Protein AF-A0A0A6YVP6-F1 (afdb_monomer_lite)

Sequence (50 aa):
MPLFATNPFDQDVEKATSELNTAEDWGLILDICDKVGQSRTGVILKYVKN

InterPro domains:
  IPR002014 VHS domain [PF00790] (7-42)
  IPR002014 VHS domain [PS50179] (16-50)
  IPR008942 ENTH/VHS [G3DSA:1.25.40.90] (4-49)
  IPR008942 ENTH/VHS [SSF48464] (7-42)
  IPR050670 Signal Transducing Adapter Molecule [PTHR45929] (1-43)

Radius of gyration: 13.79 Å; chains: 1; bounding box: 33×31×29 Å

Structure (mmCIF, N/CA/C/O backbone):
data_AF-A0A0A6YVP6-F1
#
_entry.id   AF-A0A0A6YVP6-F1
#
loop_
_atom_site.group_PDB
_atom_site.id
_atom_site.type_symbol
_atom_site.label_atom_id
_atom_site.label_alt_id
_atom_site.label_comp_id
_atom_site.label_asym_id
_atom_site.label_entity_id
_atom_site.label_seq_id
_atom_site.pdbx_PDB_ins_code
_atom_site.Cartn_x
_atom_site.Cartn_y
_atom_site.Cartn_z
_atom_site.occupancy
_atom_site.B_iso_or_equiv
_atom_site.auth_seq_id
_atom_site.auth_comp_id
_atom_site.auth_asym_id
_atom_site.auth_atom_id
_atom_site.pdbx_PDB_model_num
ATOM 1 N N . MET A 1 1 ? 14.065 25.322 1.146 1.00 57.50 1 MET A N 1
ATOM 2 C CA . MET A 1 1 ? 14.447 24.414 0.040 1.00 57.50 1 MET A CA 1
ATOM 3 C C . MET A 1 1 ? 14.196 23.005 0.551 1.00 57.50 1 MET A C 1
ATOM 5 O O . MET A 1 1 ? 14.799 22.684 1.571 1.00 57.50 1 MET A O 1
ATOM 9 N N . PRO A 1 2 ? 13.261 22.218 -0.010 1.00 69.50 2 PRO A N 1
ATOM 10 C CA . PRO A 1 2 ? 13.015 20.878 0.505 1.00 69.50 2 PRO A CA 1
ATOM 11 C C . PRO A 1 2 ? 14.214 19.992 0.147 1.00 69.50 2 PRO A C 1
ATOM 13 O O . PRO A 1 2 ? 14.565 19.853 -1.020 1.00 69.50 2 PRO A O 1
ATOM 16 N N . LEU A 1 3 ? 14.876 19.460 1.178 1.00 77.94 3 LEU A N 1
ATOM 17 C CA . LEU A 1 3 ? 16.049 18.581 1.065 1.00 77.94 3 LEU A CA 1
ATOM 18 C C . LEU A 1 3 ? 15.686 17.163 0.601 1.00 77.94 3 LEU A C 1
ATOM 20 O O . LEU A 1 3 ? 16.571 16.382 0.265 1.00 77.94 3 LEU A O 1
ATOM 24 N N . PHE A 1 4 ? 14.392 16.844 0.565 1.00 78.62 4 PHE A N 1
ATOM 25 C CA . PHE A 1 4 ? 13.869 15.550 0.157 1.00 78.62 4 PHE A CA 1
ATOM 26 C C . PHE A 1 4 ? 12.940 15.735 -1.037 1.00 78.62 4 PHE A C 1
ATOM 28 O O . PHE A 1 4 ? 12.063 16.602 -1.026 1.00 78.62 4 PHE A O 1
ATOM 35 N N . ALA A 1 5 ? 13.152 14.924 -2.070 1.00 76.94 5 ALA A N 1
ATOM 36 C CA . ALA A 1 5 ? 12.192 14.791 -3.150 1.00 76.94 5 ALA A CA 1
ATOM 37 C C . ALA A 1 5 ? 10.953 14.065 -2.614 1.00 76.94 5 ALA A C 1
ATOM 39 O O . ALA A 1 5 ? 11.085 13.045 -1.939 1.00 76.94 5 ALA A O 1
ATOM 40 N N . THR A 1 6 ? 9.767 14.592 -2.911 1.00 81.69 6 THR A N 1
ATOM 41 C CA . THR A 1 6 ? 8.500 13.934 -2.581 1.00 81.69 6 THR A CA 1
ATOM 42 C C . THR A 1 6 ? 8.430 12.599 -3.308 1.00 81.69 6 THR A C 1
ATOM 44 O O . THR A 1 6 ? 8.625 12.546 -4.527 1.00 81.69 6 THR A O 1
ATOM 47 N N . ASN A 1 7 ? 8.169 11.520 -2.577 1.00 83.81 7 ASN A N 1
ATOM 48 C CA . ASN A 1 7 ? 8.050 10.210 -3.183 1.00 83.81 7 ASN A CA 1
ATOM 49 C C . ASN A 1 7 ? 6.628 10.072 -3.779 1.00 83.81 7 ASN A C 1
ATOM 51 O O . ASN A 1 7 ? 5.635 10.324 -3.097 1.00 83.81 7 ASN A O 1
ATOM 55 N N . PRO A 1 8 ? 6.491 9.687 -5.065 1.00 87.38 8 PRO A N 1
ATOM 56 C CA . PRO A 1 8 ? 5.199 9.617 -5.761 1.00 87.38 8 PRO A CA 1
ATOM 57 C C . PRO A 1 8 ? 4.231 8.556 -5.208 1.00 87.38 8 PRO A C 1
ATOM 59 O O . PRO A 1 8 ? 3.096 8.466 -5.688 1.00 87.38 8 PRO A O 1
ATOM 62 N N . PHE A 1 9 ? 4.680 7.737 -4.254 1.00 91.06 9 PHE A N 1
ATOM 63 C CA . PHE A 1 9 ? 3.875 6.741 -3.552 1.00 91.06 9 PHE A CA 1
ATOM 64 C C . PHE A 1 9 ? 3.403 7.205 -2.166 1.00 91.06 9 PHE A C 1
ATOM 66 O O . PHE A 1 9 ? 2.538 6.543 -1.605 1.00 91.06 9 PHE A O 1
ATOM 73 N N . ASP A 1 10 ? 3.919 8.319 -1.626 1.00 90.94 10 ASP A N 1
ATOM 74 C CA . ASP A 1 10 ? 3.679 8.720 -0.228 1.00 90.94 10 ASP A CA 1
ATOM 75 C C . ASP A 1 10 ? 2.183 8.817 0.105 1.00 90.94 10 ASP A C 1
ATOM 77 O O . ASP A 1 10 ? 1.740 8.273 1.110 1.00 90.94 10 ASP A O 1
ATOM 81 N N . GLN A 1 11 ? 1.389 9.428 -0.779 1.00 92.25 11 GLN A N 1
ATOM 82 C CA . GLN A 1 11 ? -0.054 9.585 -0.564 1.00 92.25 11 GLN A CA 1
ATOM 83 C C . GLN A 1 11 ? -0.819 8.257 -0.568 1.00 92.25 11 GLN A C 1
ATOM 85 O O . GLN A 1 11 ? -1.698 8.043 0.266 1.00 92.25 11 GLN A O 1
ATOM 90 N N . ASP A 1 12 ? -0.504 7.370 -1.512 1.00 92.81 12 ASP A N 1
ATOM 91 C CA . ASP A 1 12 ? -1.214 6.097 -1.647 1.00 92.81 12 ASP A CA 1
ATOM 92 C C . ASP A 1 12 ? -0.840 5.155 -0.493 1.00 92.81 12 ASP A C 1
ATOM 94 O O . ASP A 1 12 ? -1.704 4.474 0.058 1.00 92.81 12 ASP A O 1
ATOM 98 N N . VAL A 1 13 ? 0.434 5.173 -0.078 1.00 93.75 13 VAL A N 1
ATOM 99 C CA . VAL A 1 13 ? 0.936 4.412 1.073 1.00 93.75 13 VAL A CA 1
ATOM 100 C C . VAL A 1 13 ? 0.295 4.904 2.366 1.00 93.75 13 VAL A C 1
ATOM 102 O O . VAL A 1 13 ? -0.250 4.086 3.099 1.00 93.75 13 VAL A O 1
ATOM 105 N N .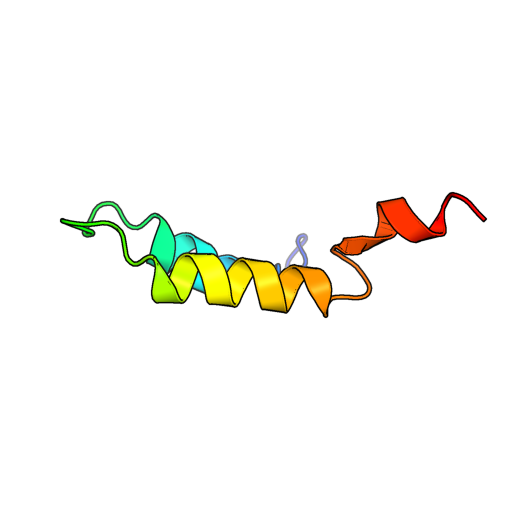 GLU A 1 14 ? 0.285 6.215 2.623 1.00 95.12 14 GLU A N 1
ATOM 106 C CA . GLU A 1 14 ? -0.337 6.789 3.824 1.00 95.12 14 GLU A CA 1
ATOM 107 C C . GLU A 1 14 ? -1.816 6.400 3.935 1.00 95.12 14 GLU A C 1
ATOM 109 O O . GLU A 1 14 ? -2.294 6.043 5.011 1.00 95.12 14 GLU A O 1
ATOM 114 N N . LYS A 1 15 ? -2.538 6.402 2.810 1.00 94.31 15 LYS A N 1
ATOM 115 C CA . LYS A 1 15 ? -3.945 6.004 2.764 1.00 94.31 15 LYS A CA 1
ATOM 116 C C . LYS A 1 15 ? -4.134 4.502 2.994 1.00 94.31 15 LYS A C 1
ATOM 118 O O . LYS A 1 15 ? -5.034 4.115 3.737 1.00 94.31 15 LYS A O 1
ATOM 123 N N . ALA A 1 16 ? -3.291 3.656 2.402 1.00 94.31 16 ALA A N 1
ATOM 124 C CA . ALA A 1 16 ? -3.349 2.206 2.596 1.0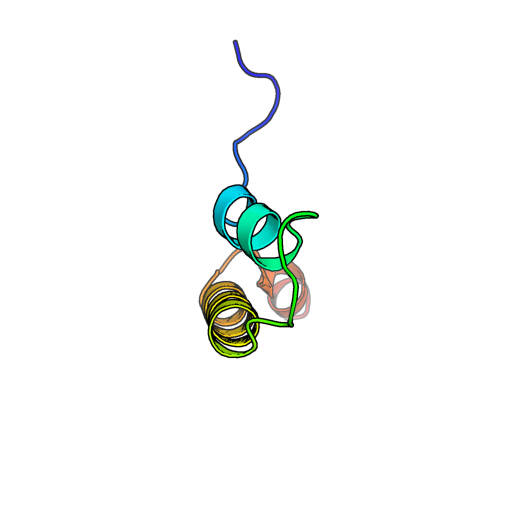0 94.31 16 ALA A CA 1
ATOM 125 C C . ALA A 1 16 ? -2.989 1.793 4.034 1.00 94.31 16 ALA A C 1
ATOM 127 O O . ALA A 1 16 ? -3.536 0.819 4.549 1.00 94.31 16 ALA A O 1
ATOM 128 N N . THR A 1 17 ? -2.114 2.550 4.701 1.00 95.00 17 THR A N 1
ATOM 129 C CA . THR A 1 17 ? -1.623 2.257 6.058 1.00 95.00 17 THR A CA 1
ATOM 130 C C . THR A 1 17 ? -2.163 3.211 7.119 1.00 95.00 17 THR A C 1
ATOM 132 O O . THR A 1 17 ? -1.567 3.335 8.190 1.00 95.00 17 THR A O 1
ATOM 135 N N . SER A 1 18 ? -3.252 3.924 6.830 1.00 95.75 18 SER A N 1
ATOM 136 C CA . SER A 1 18 ? -3.824 4.876 7.777 1.00 95.75 18 SER A CA 1
ATOM 137 C C . SER A 1 18 ? -4.295 4.150 9.034 1.00 95.75 18 SER A C 1
ATOM 139 O O . SER A 1 18 ? -4.986 3.137 8.959 1.00 95.75 18 SER A O 1
ATOM 141 N N . GLU A 1 19 ? -3.987 4.709 10.202 1.00 94.12 19 GLU A N 1
ATOM 142 C CA . GLU A 1 19 ? -4.489 4.217 11.492 1.00 94.12 19 GLU A CA 1
ATOM 143 C C . GLU A 1 19 ? -6.021 4.294 11.618 1.00 94.12 19 GLU A C 1
ATOM 145 O O . GLU A 1 19 ? -6.611 3.659 12.488 1.00 94.12 19 GLU A O 1
ATOM 150 N N . LEU A 1 20 ? -6.672 5.056 10.735 1.00 94.31 20 LEU A N 1
ATOM 151 C CA . LEU A 1 20 ? -8.126 5.169 10.655 1.00 94.31 20 LEU A CA 1
ATOM 152 C C . LEU A 1 20 ? -8.769 4.011 9.876 1.00 94.31 20 LEU A C 1
ATOM 154 O O . LEU A 1 20 ? -9.996 3.881 9.871 1.00 94.31 20 LEU A O 1
ATOM 158 N N . ASN A 1 21 ? -7.969 3.169 9.217 1.00 92.38 21 ASN A N 1
ATOM 159 C CA . ASN A 1 21 ? -8.471 2.020 8.480 1.00 92.38 21 ASN A CA 1
ATOM 160 C C . ASN A 1 21 ? -8.972 0.955 9.462 1.00 92.38 21 ASN A C 1
ATOM 162 O O . ASN A 1 21 ? -8.243 0.472 10.324 1.00 92.38 21 ASN A O 1
ATOM 166 N N . THR A 1 22 ? -10.236 0.562 9.316 1.00 94.75 22 THR A N 1
ATOM 167 C CA . THR A 1 22 ? -10.859 -0.507 10.122 1.00 94.75 22 THR A CA 1
ATOM 168 C C . THR A 1 22 ? -10.825 -1.870 9.429 1.00 94.75 22 THR A C 1
ATOM 170 O O . THR A 1 22 ? -11.128 -2.889 10.048 1.00 94.75 22 THR A O 1
ATOM 173 N N . ALA A 1 23 ? -10.445 -1.888 8.151 1.00 94.31 23 ALA A N 1
ATOM 174 C CA . ALA A 1 23 ? -10.242 -3.066 7.323 1.00 94.31 23 ALA A CA 1
ATOM 175 C C . ALA A 1 23 ? -9.211 -2.753 6.227 1.00 94.31 23 ALA A C 1
ATOM 177 O O . ALA A 1 23 ? -8.941 -1.587 5.932 1.00 94.31 23 ALA A O 1
ATOM 178 N N . GLU A 1 24 ? -8.650 -3.794 5.620 1.00 93.75 24 GLU A N 1
ATOM 179 C CA . GLU A 1 24 ? -7.669 -3.672 4.540 1.00 93.75 24 GLU A CA 1
ATOM 180 C C . GLU A 1 24 ? -8.348 -3.318 3.208 1.00 93.75 24 GLU A C 1
ATOM 182 O O . GLU A 1 24 ? -9.237 -4.034 2.739 1.00 93.75 24 GLU A O 1
ATOM 187 N N . ASP A 1 25 ? -7.895 -2.239 2.566 1.00 94.44 25 ASP A N 1
ATOM 188 C CA . ASP A 1 25 ? -8.292 -1.887 1.201 1.00 94.44 25 ASP A CA 1
ATOM 189 C C . ASP A 1 25 ? -7.374 -2.592 0.193 1.00 94.44 25 ASP A C 1
ATOM 191 O O . ASP A 1 25 ? -6.387 -2.042 -0.301 1.00 94.44 25 ASP A O 1
ATOM 195 N N . TRP A 1 26 ? -7.697 -3.854 -0.096 1.00 96.06 26 TRP A N 1
ATOM 196 C CA . TRP A 1 26 ? -6.944 -4.668 -1.051 1.00 96.06 26 TRP A CA 1
ATOM 197 C C . TRP A 1 26 ? -6.917 -4.081 -2.467 1.00 96.06 26 TRP A C 1
ATOM 199 O O . TRP A 1 26 ? -5.961 -4.338 -3.195 1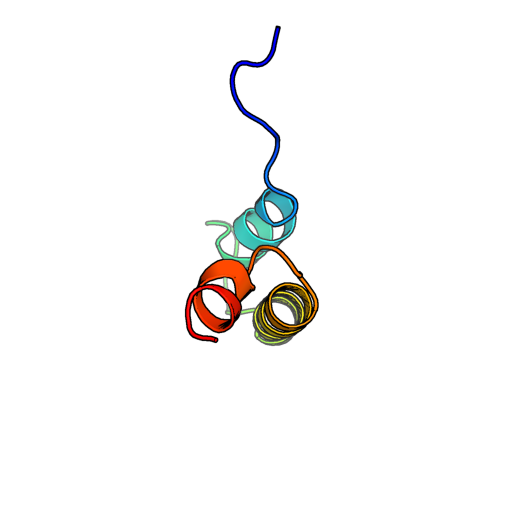.00 96.06 26 TRP A O 1
ATOM 209 N N . GLY A 1 27 ? -7.916 -3.280 -2.855 1.00 96.00 27 GLY A N 1
ATOM 210 C CA . GLY A 1 27 ? -7.919 -2.594 -4.149 1.00 96.00 27 GLY A CA 1
ATOM 211 C C . GLY A 1 27 ? -6.783 -1.579 -4.229 1.00 96.00 27 GLY A C 1
ATOM 212 O O . GLY A 1 27 ? -5.933 -1.672 -5.109 1.00 96.00 27 GLY A O 1
ATOM 213 N N . LEU A 1 28 ? -6.700 -0.689 -3.236 1.00 94.25 28 LEU A N 1
ATOM 214 C CA . LEU A 1 28 ? -5.628 0.304 -3.143 1.00 94.25 28 LEU A CA 1
ATOM 215 C C . LEU A 1 28 ? -4.239 -0.344 -3.037 1.00 94.25 28 LEU A C 1
ATOM 217 O O . LEU A 1 28 ? -3.287 0.116 -3.666 1.00 94.25 28 LEU A O 1
ATOM 221 N N . ILE A 1 29 ? -4.115 -1.421 -2.258 1.00 95.25 29 ILE A N 1
ATOM 222 C CA . ILE A 1 29 ? -2.845 -2.146 -2.102 1.00 95.25 29 ILE A CA 1
ATOM 223 C C . ILE A 1 29 ? -2.367 -2.707 -3.451 1.00 95.25 29 ILE A C 1
ATOM 225 O O . ILE A 1 29 ? -1.191 -2.565 -3.793 1.00 95.25 29 ILE A O 1
ATOM 229 N N . LEU A 1 30 ? -3.263 -3.311 -4.235 1.00 95.06 30 LEU A N 1
ATOM 230 C CA . LEU A 1 30 ? -2.929 -3.862 -5.551 1.00 95.06 30 LEU A CA 1
ATOM 231 C C . LEU A 1 30 ? -2.652 -2.764 -6.590 1.00 95.06 30 LEU A C 1
ATOM 233 O O . LEU A 1 30 ? -1.701 -2.897 -7.361 1.00 95.06 30 LEU A O 1
ATOM 237 N N . ASP A 1 31 ? -3.384 -1.649 -6.546 1.00 93.06 31 ASP A N 1
ATOM 238 C CA . ASP A 1 31 ? -3.136 -0.486 -7.408 1.00 93.06 31 ASP A CA 1
ATOM 239 C C . ASP A 1 31 ? -1.724 0.092 -7.189 1.00 93.06 31 ASP A C 1
ATOM 241 O O . ASP A 1 31 ? -1.028 0.462 -8.142 1.00 93.06 31 ASP A O 1
ATOM 245 N N . ILE A 1 32 ? -1.243 0.118 -5.938 1.00 93.00 32 ILE A N 1
ATOM 246 C CA . ILE A 1 32 ? 0.139 0.507 -5.616 1.00 93.00 32 ILE A CA 1
ATOM 247 C C . ILE A 1 32 ? 1.140 -0.484 -6.229 1.00 93.00 32 ILE A C 1
ATOM 249 O O . I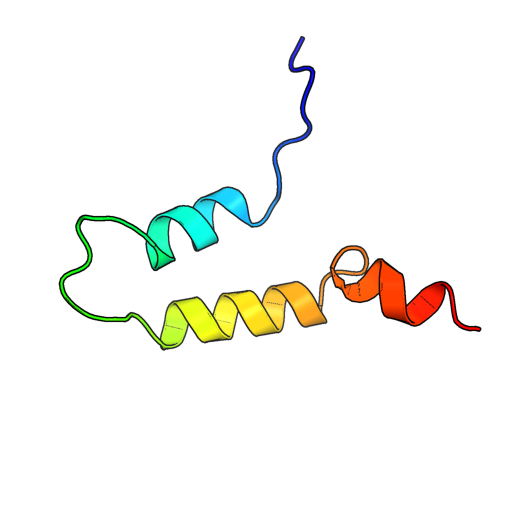LE A 1 32 ? 2.146 -0.053 -6.799 1.00 93.00 32 ILE A O 1
ATOM 253 N N . CYS A 1 33 ? 0.887 -1.798 -6.153 1.00 91.62 33 CYS A N 1
ATOM 254 C CA . CYS A 1 33 ? 1.755 -2.814 -6.763 1.00 91.62 33 CYS A CA 1
ATOM 255 C C . CYS A 1 33 ? 1.883 -2.631 -8.283 1.00 91.62 33 CYS A C 1
ATOM 257 O O . CYS A 1 33 ? 2.999 -2.676 -8.815 1.00 91.62 33 CYS A O 1
ATOM 259 N N . ASP A 1 34 ? 0.775 -2.358 -8.972 1.00 90.31 34 ASP A N 1
ATOM 260 C CA . ASP A 1 34 ? 0.770 -2.076 -10.409 1.00 90.31 34 ASP A CA 1
ATOM 261 C C . ASP A 1 34 ? 1.545 -0.793 -10.732 1.00 90.31 34 ASP A C 1
ATOM 263 O O . ASP A 1 34 ? 2.382 -0.770 -11.643 1.00 90.31 34 ASP A O 1
ATOM 267 N N . LYS A 1 35 ? 1.352 0.264 -9.937 1.00 88.19 35 LYS A N 1
ATOM 268 C CA . LYS A 1 35 ? 2.070 1.539 -10.078 1.00 88.19 35 LYS A CA 1
ATOM 269 C C . LYS A 1 35 ? 3.582 1.378 -9.872 1.00 88.19 35 LYS A C 1
ATOM 271 O O . LYS A 1 35 ? 4.371 2.014 -10.576 1.00 88.19 35 LYS A O 1
ATOM 276 N N . VAL A 1 36 ? 4.016 0.500 -8.963 1.00 88.00 36 VAL A N 1
ATOM 277 C CA . VAL A 1 36 ? 5.435 0.129 -8.795 1.00 88.00 36 VAL A CA 1
ATOM 278 C C . VAL A 1 36 ? 5.957 -0.622 -10.019 1.00 88.00 36 VAL A C 1
ATOM 280 O O . VAL A 1 36 ? 7.039 -0.295 -10.504 1.00 88.00 36 VAL A O 1
ATOM 283 N N . GLY A 1 37 ? 5.190 -1.578 -10.554 1.00 83.12 37 GLY A N 1
ATOM 284 C CA . GLY A 1 37 ? 5.549 -2.330 -11.762 1.00 83.12 37 GLY A CA 1
ATOM 285 C C . GLY A 1 37 ? 5.689 -1.456 -13.015 1.00 83.12 37 GLY A C 1
ATOM 286 O O . GLY A 1 37 ? 6.532 -1.735 -13.868 1.00 83.12 37 GLY A O 1
ATOM 287 N N . GLN A 1 38 ? 4.913 -0.372 -13.100 1.00 82.44 38 GLN A N 1
ATOM 288 C CA . GLN A 1 38 ? 4.992 0.633 -14.166 1.00 82.44 38 GLN A CA 1
ATOM 289 C C . GLN A 1 38 ? 6.101 1.674 -13.932 1.00 82.44 38 GLN A C 1
ATOM 291 O O . GLN A 1 38 ? 6.574 2.313 -14.877 1.00 82.44 38 GLN A O 1
ATOM 296 N N . SER A 1 39 ? 6.548 1.855 -12.686 1.00 74.19 39 SER A N 1
ATOM 297 C CA . SER A 1 39 ? 7.587 2.821 -12.343 1.00 74.19 39 SER A CA 1
ATOM 298 C C . SER A 1 39 ? 8.967 2.327 -12.771 1.00 74.19 39 SER A C 1
ATOM 300 O O . SER A 1 39 ? 9.524 1.373 -12.224 1.00 74.19 39 SER A O 1
ATOM 302 N N . ARG A 1 40 ? 9.584 3.066 -13.701 1.00 63.12 40 ARG A N 1
ATOM 303 C CA . ARG A 1 40 ? 10.971 2.849 -14.146 1.00 63.12 40 ARG A CA 1
ATOM 304 C C . ARG A 1 40 ? 11.974 2.923 -12.978 1.00 63.12 40 ARG A C 1
ATOM 306 O O . ARG A 1 40 ? 13.036 2.317 -13.067 1.00 63.12 40 ARG A O 1
ATOM 313 N N . THR A 1 41 ? 11.606 3.603 -11.883 1.00 59.56 41 THR A N 1
ATOM 314 C CA . THR A 1 41 ? 12.392 3.755 -10.645 1.00 59.56 41 THR A CA 1
ATOM 315 C C . THR A 1 41 ? 12.101 2.666 -9.606 1.00 59.56 41 THR A C 1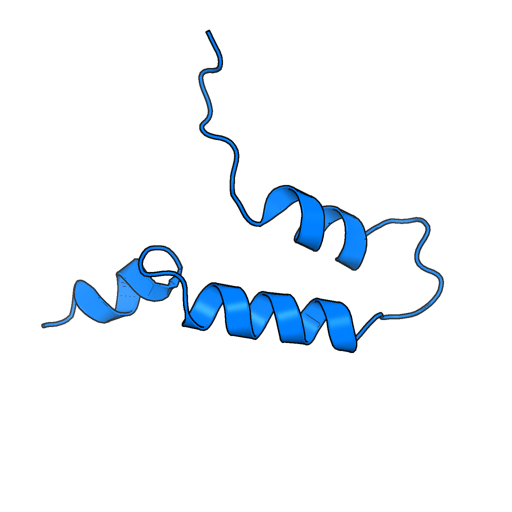
ATOM 317 O O . THR A 1 41 ? 13.029 2.169 -8.972 1.00 59.56 41 THR A O 1
ATOM 320 N N . GLY A 1 42 ? 10.841 2.228 -9.467 1.00 53.12 42 GLY A N 1
ATOM 321 C CA . GLY A 1 42 ? 10.455 1.133 -8.555 1.00 53.12 42 GLY A CA 1
ATOM 322 C C . GLY A 1 42 ? 11.120 -0.204 -8.905 1.00 53.12 42 GLY A C 1
ATOM 323 O O . GLY A 1 42 ? 11.302 -1.077 -8.062 1.00 53.12 42 GLY A O 1
ATOM 324 N N . VAL A 1 43 ? 11.559 -0.312 -10.159 1.00 52.06 43 VAL A N 1
ATOM 325 C CA . VAL A 1 43 ? 12.206 -1.467 -10.773 1.00 52.06 43 VAL A CA 1
ATOM 326 C C . VAL A 1 43 ? 13.709 -1.218 -11.023 1.00 52.06 43 VAL A C 1
ATOM 328 O O . VAL A 1 43 ? 14.346 -2.014 -11.708 1.00 52.06 43 VAL A O 1
ATOM 331 N N . ILE A 1 44 ? 14.335 -0.166 -10.463 1.00 51.16 44 ILE A N 1
ATOM 332 C CA . ILE A 1 44 ? 15.772 0.137 -10.701 1.00 51.16 44 ILE A CA 1
ATOM 333 C C . ILE A 1 44 ? 16.703 -1.036 -10.352 1.00 51.16 44 ILE A C 1
ATOM 335 O O . ILE A 1 44 ? 17.767 -1.167 -10.951 1.00 51.16 44 ILE A O 1
ATOM 339 N N . LEU A 1 45 ? 16.286 -1.977 -9.502 1.00 51.41 45 LEU A N 1
ATOM 340 C CA . LEU A 1 45 ? 17.044 -3.213 -9.277 1.00 51.41 45 LEU A CA 1
ATOM 341 C C . LEU A 1 45 ? 16.915 -4.277 -10.384 1.00 51.41 45 LEU A C 1
ATOM 343 O O . LEU A 1 45 ? 17.778 -5.149 -10.458 1.00 51.41 45 LEU A O 1
ATOM 347 N N . LYS A 1 46 ? 15.906 -4.244 -11.268 1.00 51.69 46 LYS A N 1
ATOM 348 C CA . LYS A 1 46 ? 15.860 -5.181 -12.411 1.00 51.69 46 LYS A CA 1
ATOM 349 C C . LYS A 1 46 ? 16.796 -4.786 -13.553 1.00 51.69 46 LYS A C 1
ATOM 351 O O . LYS A 1 46 ? 17.171 -5.668 -14.314 1.00 51.69 46 LYS A O 1
ATOM 356 N N . TYR A 1 47 ? 17.194 -3.517 -13.669 1.00 49.59 47 TYR A N 1
ATOM 357 C CA . TYR A 1 47 ? 18.018 -3.042 -14.793 1.00 49.59 47 TYR A CA 1
ATOM 358 C C . TYR A 1 47 ? 19.490 -2.766 -14.455 1.00 49.59 47 TYR A C 1
ATOM 360 O O . TYR A 1 47 ? 20.272 -2.561 -15.369 1.00 49.59 47 TYR A O 1
ATOM 368 N N . VAL A 1 48 ? 19.925 -2.861 -13.193 1.00 52.38 48 VAL A N 1
ATOM 369 C CA . VAL A 1 48 ? 21.373 -2.942 -12.864 1.00 52.38 48 VAL A CA 1
ATOM 370 C C . VAL A 1 48 ? 21.937 -4.355 -13.144 1.00 52.38 48 VAL A C 1
ATOM 372 O O . VAL A 1 48 ? 23.108 -4.634 -12.909 1.00 52.38 48 VAL A O 1
ATOM 375 N N . LYS A 1 49 ? 21.109 -5.269 -13.672 1.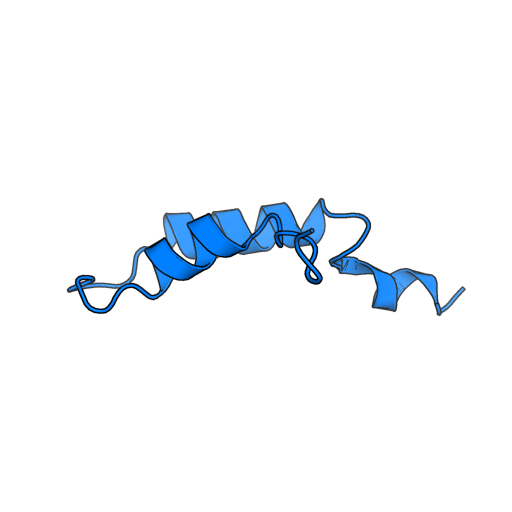00 50.22 49 LYS A N 1
ATOM 376 C CA . LYS A 1 49 ? 21.444 -6.676 -13.937 1.00 50.22 49 LYS A CA 1
ATOM 377 C C . LYS A 1 49 ? 21.390 -7.071 -15.426 1.00 50.22 49 LYS A C 1
ATOM 379 O O . LYS A 1 49 ? 21.119 -8.237 -15.716 1.00 50.22 49 LYS A O 1
ATOM 384 N N . ASN A 1 50 ? 21.622 -6.134 -16.352 1.00 41.09 50 ASN A N 1
ATOM 385 C CA . ASN A 1 50 ? 22.009 -6.446 -17.738 1.00 41.09 50 ASN A CA 1
ATOM 386 C C . ASN A 1 50 ? 22.876 -5.333 -18.330 1.00 41.09 50 ASN A C 1
ATOM 388 O O . ASN A 1 50 ? 22.340 -4.215 -18.492 1.00 41.09 50 ASN A O 1
#

Organism: Mus musculus (NCBI:txid10090)

pLDDT: mean 80.85, std 17.08, range [41.09, 96.06]

Foldseek 3Di:
DDPDDDDPCPVLVCVQPPPPDPDGPVVSVVVVVVVLVVDPVSCVVVPVPD

Secondary structure (DSSP, 8-state):
--SSPPPTTHHHHHHHT-TT-SS--HHHHHHHHHHHHH-TTTTHHHHTT-